Protein AF-A0A7W4P1C0-F1 (afdb_monomer)

Structure (mmCIF, N/CA/C/O backbone):
data_AF-A0A7W4P1C0-F1
#
_entry.id   AF-A0A7W4P1C0-F1
#
loop_
_atom_site.group_PDB
_atom_site.id
_atom_site.type_symbol
_atom_site.label_atom_id
_atom_site.label_alt_id
_atom_site.label_comp_id
_atom_site.label_asym_id
_atom_site.label_entity_id
_atom_site.label_seq_id
_atom_site.pdbx_PDB_ins_code
_atom_site.Cartn_x
_atom_site.Cartn_y
_atom_site.Cartn_z
_atom_site.occupancy
_atom_site.B_iso_or_equiv
_atom_site.auth_seq_id
_atom_site.auth_comp_id
_atom_site.auth_asym_id
_atom_site.auth_atom_id
_atom_site.pdbx_PDB_model_num
ATOM 1 N N . MET A 1 1 ? -20.319 -10.229 43.420 1.00 81.00 1 MET A N 1
ATOM 2 C CA . MET A 1 1 ? -21.719 -10.031 43.865 1.00 81.00 1 MET A CA 1
ATOM 3 C C . MET A 1 1 ? -22.525 -9.532 42.663 1.00 81.00 1 MET A C 1
ATOM 5 O O . MET A 1 1 ? -21.982 -8.717 41.931 1.00 81.00 1 MET A O 1
ATOM 9 N N . ARG A 1 2 ? -23.736 -10.042 42.385 1.00 85.81 2 ARG A N 1
ATOM 10 C CA . ARG A 1 2 ? -24.562 -9.618 41.228 1.00 85.81 2 ARG A CA 1
ATOM 11 C C . ARG A 1 2 ? -25.845 -8.942 41.727 1.00 85.81 2 ARG A C 1
ATOM 13 O O . ARG A 1 2 ? -26.484 -9.479 42.625 1.00 85.81 2 ARG A O 1
ATOM 20 N N . ILE A 1 3 ? -26.217 -7.795 41.150 1.00 93.12 3 ILE A N 1
ATOM 21 C CA . ILE A 1 3 ? -27.413 -7.016 41.525 1.00 93.12 3 ILE A CA 1
ATOM 22 C C . ILE A 1 3 ? -28.409 -7.036 40.357 1.00 93.12 3 ILE A C 1
ATOM 24 O O . ILE A 1 3 ? -28.049 -6.703 39.226 1.00 93.12 3 ILE A O 1
ATOM 28 N N . LYS A 1 4 ? -29.668 -7.416 40.612 1.00 92.56 4 LYS A N 1
ATOM 29 C CA . LYS A 1 4 ? -30.718 -7.456 39.582 1.00 92.56 4 LYS A CA 1
ATOM 30 C C . LYS A 1 4 ? -31.161 -6.038 39.212 1.00 92.56 4 LYS A C 1
ATOM 32 O O . LYS A 1 4 ? -31.603 -5.290 40.075 1.00 92.56 4 LYS A O 1
ATOM 37 N N . HIS A 1 5 ? -31.114 -5.720 37.922 1.00 90.25 5 HIS A N 1
ATOM 38 C CA . HIS A 1 5 ? -31.645 -4.483 37.348 1.00 90.25 5 HIS A CA 1
ATOM 39 C C . HIS A 1 5 ? -32.787 -4.835 36.386 1.00 90.25 5 HIS A C 1
ATOM 41 O O . HIS A 1 5 ? -32.674 -5.800 35.631 1.00 90.25 5 HIS A O 1
ATOM 47 N N . THR A 1 6 ? -33.892 -4.083 36.418 1.00 93.19 6 THR A N 1
ATOM 48 C CA . THR A 1 6 ? -35.022 -4.261 35.486 1.00 93.19 6 THR A CA 1
ATOM 49 C C . THR A 1 6 ? -35.125 -3.019 34.612 1.00 93.19 6 THR A C 1
ATOM 51 O O . THR A 1 6 ? -35.404 -1.937 35.118 1.00 93.19 6 THR A O 1
ATOM 54 N N . ILE A 1 7 ? -34.870 -3.170 33.313 1.00 92.44 7 ILE A N 1
ATOM 55 C CA . ILE A 1 7 ? -34.813 -2.073 32.338 1.00 92.44 7 ILE A CA 1
ATOM 56 C C . ILE A 1 7 ? -35.710 -2.450 31.160 1.00 92.44 7 ILE A C 1
ATOM 58 O O . ILE A 1 7 ? -35.754 -3.613 30.758 1.00 92.44 7 ILE A O 1
ATOM 62 N N . ARG A 1 8 ? -36.436 -1.475 30.610 1.00 94.75 8 ARG A N 1
ATOM 63 C CA . ARG A 1 8 ? -37.228 -1.665 29.390 1.00 94.75 8 ARG A CA 1
ATOM 64 C C . ARG A 1 8 ? -36.376 -1.338 28.169 1.00 94.75 8 ARG A C 1
ATOM 66 O O . ARG A 1 8 ? -35.761 -0.279 28.121 1.00 94.75 8 ARG A O 1
ATOM 73 N N . LEU A 1 9 ? -36.369 -2.241 27.194 1.00 94.81 9 LEU A N 1
ATOM 74 C CA . LEU A 1 9 ? -35.732 -2.032 25.897 1.00 94.81 9 LEU A CA 1
ATOM 75 C C . LEU A 1 9 ? -36.812 -1.764 24.839 1.00 94.81 9 LEU A C 1
ATOM 77 O O . LEU A 1 9 ? -37.884 -2.371 24.914 1.00 94.81 9 LEU A O 1
ATOM 81 N N . PRO A 1 10 ? -36.542 -0.901 23.847 1.00 97.44 10 PRO A N 1
ATOM 82 C CA . PRO A 1 10 ? -37.331 -0.849 22.623 1.00 97.44 10 PRO A CA 1
ATOM 83 C C . PRO A 1 10 ? -37.464 -2.242 21.992 1.00 97.44 10 PRO A C 1
ATOM 85 O O . PRO A 1 10 ? -36.541 -3.061 22.074 1.00 97.44 10 PRO A O 1
ATOM 88 N N . ALA A 1 11 ? -38.614 -2.521 21.376 1.00 96.38 11 ALA A N 1
ATOM 89 C CA . ALA A 1 11 ? -38.927 -3.851 20.851 1.00 96.38 11 ALA A CA 1
ATOM 90 C C . ALA A 1 11 ? -37.907 -4.315 19.795 1.00 96.38 11 ALA A C 1
ATOM 92 O O . ALA A 1 11 ? -37.436 -5.450 19.849 1.00 96.38 11 ALA A O 1
ATOM 93 N N . ASP A 1 12 ? -37.504 -3.420 18.891 1.00 97.31 12 ASP A N 1
ATOM 94 C CA . ASP A 1 12 ? -36.499 -3.681 17.859 1.00 97.31 12 ASP A CA 1
ATOM 95 C C . ASP A 1 12 ? -35.131 -4.033 18.465 1.00 97.31 12 ASP A C 1
ATOM 97 O O . ASP A 1 12 ? -34.471 -4.982 18.033 1.00 97.31 12 ASP A O 1
ATOM 101 N N . LEU A 1 13 ? -34.719 -3.320 19.517 1.00 96.31 13 LEU A N 1
ATOM 102 C CA . LEU A 1 13 ? -33.449 -3.564 20.191 1.00 96.31 13 LEU A CA 1
ATOM 103 C C . LEU A 1 13 ? -33.462 -4.898 20.944 1.00 96.31 13 LEU A C 1
ATOM 105 O O . LEU A 1 13 ? -32.460 -5.616 20.938 1.00 96.31 13 LEU A O 1
ATOM 109 N N . SER A 1 14 ? -34.597 -5.257 21.549 1.00 96.75 14 SER A N 1
ATOM 110 C CA . SER A 1 14 ? -34.754 -6.549 22.218 1.00 96.75 14 SER A CA 1
ATOM 111 C C . SER A 1 14 ? -34.634 -7.720 21.240 1.00 96.75 14 SER A C 1
ATOM 113 O O . SER A 1 14 ? -34.002 -8.723 21.575 1.00 96.75 14 SER A O 1
ATOM 115 N N . VAL A 1 15 ? -35.202 -7.593 20.035 1.00 97.62 15 VAL A N 1
ATOM 116 C CA . VAL A 1 15 ? -35.073 -8.606 18.974 1.00 97.62 15 VAL A CA 1
ATOM 117 C C . VAL A 1 15 ? -33.615 -8.723 18.530 1.00 97.62 15 VAL A C 1
ATOM 119 O O . VAL A 1 15 ? -33.044 -9.810 18.562 1.00 97.62 15 VAL A O 1
ATOM 122 N N . ARG A 1 16 ? -32.956 -7.595 18.232 1.00 97.38 16 ARG A N 1
ATOM 123 C CA . ARG A 1 16 ? -31.541 -7.578 17.818 1.00 97.38 16 ARG A CA 1
ATOM 124 C C . ARG A 1 16 ? -30.605 -8.192 18.861 1.00 97.38 16 ARG A C 1
ATOM 126 O O . ARG A 1 16 ? -29.654 -8.883 18.496 1.00 97.38 16 ARG A O 1
ATOM 133 N N . LEU A 1 17 ? -30.854 -7.948 20.150 1.00 97.00 17 LEU A N 1
ATOM 134 C CA . LEU A 1 17 ? -30.088 -8.548 21.244 1.00 97.00 17 LEU A CA 1
ATOM 135 C C . LEU A 1 17 ? -30.270 -10.070 21.283 1.00 97.00 17 LEU A C 1
ATOM 137 O O . LEU A 1 17 ? -29.282 -10.793 21.433 1.00 97.00 17 LEU A O 1
ATOM 141 N N . ALA A 1 18 ? -31.505 -10.553 21.125 1.00 97.19 18 ALA A N 1
ATOM 142 C CA . ALA A 1 18 ? -31.804 -11.980 21.084 1.00 97.19 18 ALA A CA 1
ATOM 143 C C . ALA A 1 18 ? -31.117 -12.672 19.899 1.00 97.19 18 ALA A C 1
ATOM 145 O O . ALA A 1 18 ? -30.438 -13.682 20.095 1.00 97.19 18 ALA A O 1
ATOM 146 N N . ASP A 1 19 ? -31.203 -12.082 18.708 1.00 97.88 19 ASP A N 1
ATOM 147 C CA . ASP A 1 19 ? -30.566 -12.604 17.498 1.00 97.88 19 ASP A CA 1
ATOM 148 C C . ASP A 1 19 ? -29.042 -12.651 17.634 1.00 97.88 19 ASP A C 1
ATOM 150 O O . ASP A 1 19 ? -28.393 -13.646 17.298 1.00 97.88 19 ASP A O 1
ATOM 154 N N . TYR A 1 20 ? -28.442 -11.578 18.157 1.00 97.12 20 TYR A N 1
ATOM 155 C CA . TYR A 1 20 ? -26.998 -11.512 18.360 1.00 97.12 20 TYR A CA 1
ATOM 156 C C . TYR A 1 20 ? -26.519 -12.549 19.386 1.00 97.12 20 TYR A C 1
ATOM 158 O O . TYR A 1 20 ? -25.533 -13.250 19.139 1.00 97.12 20 TYR A O 1
ATOM 166 N N . ALA A 1 21 ? -27.243 -12.698 20.499 1.00 97.56 21 ALA A N 1
ATOM 167 C CA . ALA A 1 21 ? -26.986 -13.710 21.520 1.00 97.56 21 ALA A CA 1
ATOM 168 C C . ALA A 1 21 ? -27.068 -15.134 20.960 1.00 97.56 21 ALA A C 1
ATOM 170 O O . ALA A 1 21 ? -26.155 -15.933 21.182 1.00 97.56 21 ALA A O 1
ATOM 171 N N . ALA A 1 22 ? -28.103 -15.425 20.166 1.00 97.44 22 ALA A N 1
ATOM 172 C CA . ALA A 1 22 ? -28.284 -16.718 19.515 1.00 97.44 22 ALA A CA 1
ATOM 173 C C . ALA A 1 22 ? -27.131 -17.032 18.548 1.00 97.44 22 ALA A C 1
ATOM 175 O O . ALA A 1 22 ? -26.519 -18.099 18.635 1.00 97.44 22 ALA A O 1
ATOM 176 N N . ARG A 1 23 ? -26.756 -16.077 17.685 1.00 97.31 23 ARG A N 1
ATOM 177 C CA . ARG A 1 23 ? -25.634 -16.228 16.738 1.00 97.31 23 ARG A CA 1
ATOM 178 C C . ARG A 1 23 ? -24.299 -16.470 17.433 1.00 97.31 23 ARG A C 1
ATOM 180 O O . ARG A 1 23 ? -23.471 -17.225 16.930 1.00 97.31 23 ARG A O 1
ATOM 187 N N . LYS A 1 24 ? -24.070 -15.803 18.564 1.00 95.81 24 LYS A N 1
ATOM 188 C CA . LYS A 1 24 ? -22.836 -15.921 19.351 1.00 95.81 24 LYS A CA 1
ATOM 189 C C . LYS A 1 24 ? -22.871 -17.069 20.364 1.00 95.81 24 LYS A C 1
ATOM 191 O O . LYS A 1 24 ? -21.835 -17.342 20.957 1.00 95.81 24 LYS A O 1
ATOM 196 N N . LYS A 1 25 ? -24.013 -17.752 20.525 1.00 96.88 25 LYS A N 1
ATOM 197 C CA . LYS A 1 25 ? -24.242 -18.830 21.503 1.00 96.88 25 LYS A CA 1
ATOM 198 C C . LYS A 1 25 ? -23.888 -18.414 22.938 1.00 96.88 25 LYS A C 1
ATOM 200 O O . LYS A 1 25 ? -23.289 -19.184 23.684 1.00 96.88 25 LYS A O 1
ATOM 205 N N . VAL A 1 26 ? -24.251 -17.190 23.321 1.00 97.25 26 VAL A N 1
ATOM 206 C CA . VAL A 1 26 ? -24.002 -16.639 24.665 1.00 97.25 26 VAL A CA 1
ATOM 207 C C . VAL A 1 26 ? -25.283 -16.069 25.281 1.00 97.25 26 VAL A C 1
ATOM 209 O O . VAL A 1 26 ? -26.171 -15.647 24.542 1.00 97.25 26 VAL A O 1
ATOM 212 N N . PRO A 1 27 ? -25.404 -16.005 26.621 1.00 96.94 27 PRO A N 1
ATOM 213 C CA . PRO A 1 27 ? -26.556 -15.385 27.272 1.00 96.94 27 PRO A CA 1
ATOM 214 C C . PRO A 1 27 ? -26.671 -13.889 26.943 1.00 96.94 27 PRO A C 1
ATOM 216 O O . PRO A 1 27 ? -25.672 -13.170 26.964 1.00 96.94 27 PRO A O 1
ATOM 219 N N . GLN A 1 28 ? -27.895 -13.385 26.743 1.00 95.56 28 GLN A N 1
ATOM 220 C CA . GLN A 1 28 ? -28.136 -11.949 26.514 1.00 95.56 28 GLN A CA 1
ATOM 221 C C . GLN A 1 28 ? -27.576 -11.076 27.647 1.00 95.56 28 GLN A C 1
ATOM 223 O O . GLN A 1 28 ? -26.997 -10.024 27.390 1.00 95.56 28 GLN A O 1
ATOM 228 N N . ALA A 1 29 ? -27.682 -11.542 28.897 1.00 93.94 29 ALA A N 1
ATOM 229 C CA . ALA A 1 29 ? -27.140 -10.843 30.059 1.00 93.94 29 ALA A CA 1
ATOM 230 C C . ALA A 1 29 ? -25.621 -10.619 29.961 1.00 93.94 29 ALA A C 1
ATOM 232 O O . ALA A 1 29 ? -25.152 -9.560 30.358 1.00 93.94 29 ALA A O 1
ATOM 233 N N . LEU A 1 30 ? -24.865 -11.567 29.387 1.00 94.94 30 LEU A N 1
ATOM 234 C CA . LEU A 1 30 ? -23.420 -11.418 29.190 1.00 94.94 30 LEU A CA 1
ATOM 235 C C . LEU A 1 30 ? -23.107 -10.332 28.156 1.00 94.94 30 LEU A C 1
ATOM 237 O O . LEU A 1 30 ? -22.173 -9.556 28.335 1.00 94.94 30 LEU A O 1
ATOM 241 N N . ILE A 1 31 ? -23.900 -10.251 27.086 1.00 95.56 31 ILE A N 1
ATOM 242 C CA . ILE A 1 31 ? -23.757 -9.196 26.076 1.00 95.56 31 ILE A CA 1
ATOM 243 C C . ILE A 1 31 ? -24.048 -7.828 26.690 1.00 95.56 31 ILE A C 1
ATOM 245 O O . ILE A 1 31 ? -23.270 -6.903 26.482 1.00 95.56 31 ILE A O 1
ATOM 249 N N . VAL A 1 32 ? -25.126 -7.705 27.470 1.00 94.50 32 VAL A N 1
ATOM 250 C CA . VAL A 1 32 ? -25.492 -6.453 28.150 1.00 94.50 32 VAL A CA 1
ATOM 251 C C . VAL A 1 32 ? -24.426 -6.049 29.172 1.00 94.50 32 VAL A C 1
ATOM 253 O O . VAL A 1 32 ? -24.019 -4.893 29.189 1.00 94.50 32 VAL A O 1
ATOM 256 N N . GLU A 1 33 ? -23.927 -6.996 29.970 1.00 92.94 33 GLU A N 1
ATOM 257 C CA . GLU A 1 33 ? -22.833 -6.783 30.929 1.00 92.94 33 GLU A CA 1
ATOM 258 C C . GLU A 1 33 ? -21.566 -6.284 30.216 1.00 92.94 33 GLU A C 1
ATOM 260 O O . GLU A 1 33 ? -20.997 -5.267 30.606 1.00 92.94 33 GLU A O 1
ATOM 265 N N . THR A 1 34 ? -21.179 -6.935 29.115 1.00 92.06 34 THR A N 1
ATOM 266 C CA . THR A 1 34 ? -19.999 -6.554 28.322 1.00 92.06 34 THR A CA 1
ATOM 267 C C . THR A 1 34 ? -20.171 -5.181 27.673 1.00 92.06 34 THR A C 1
ATOM 269 O O . THR A 1 34 ? -19.252 -4.366 27.692 1.00 92.06 34 THR A O 1
ATOM 272 N N . ALA A 1 35 ? -21.349 -4.905 27.111 1.00 91.06 35 ALA A N 1
ATOM 273 C CA . ALA A 1 35 ? -21.647 -3.628 26.476 1.00 91.06 35 ALA A CA 1
ATOM 274 C C . ALA A 1 35 ? -21.641 -2.479 27.493 1.00 91.06 35 ALA A C 1
ATOM 276 O O . ALA A 1 35 ? -21.035 -1.447 27.226 1.00 91.06 35 ALA A O 1
ATOM 277 N N . LEU A 1 36 ? -22.250 -2.668 28.669 1.00 90.69 36 LEU A N 1
ATOM 278 C CA . LEU A 1 36 ? -22.245 -1.678 29.750 1.00 90.69 36 LEU A CA 1
ATOM 279 C C . LEU A 1 36 ? -20.838 -1.449 30.304 1.00 90.69 36 LEU A C 1
ATOM 28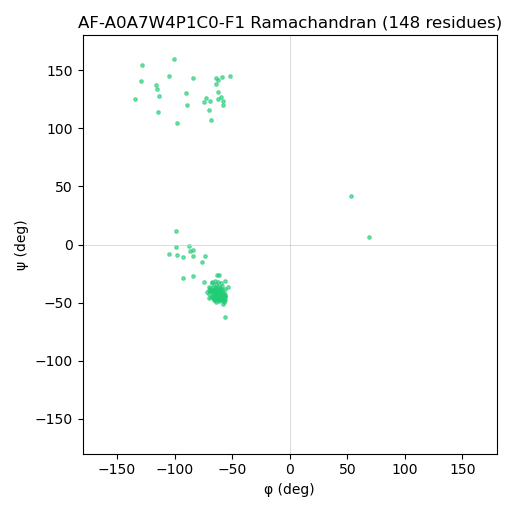1 O O . LEU A 1 36 ? -20.439 -0.302 30.467 1.00 90.69 36 LEU A O 1
ATOM 285 N N . ALA A 1 37 ? -20.070 -2.514 30.543 1.00 87.88 37 ALA A N 1
ATOM 286 C CA . ALA A 1 37 ? -18.686 -2.396 30.996 1.00 87.88 37 ALA A CA 1
ATOM 287 C C . ALA A 1 37 ? -17.816 -1.651 29.973 1.00 87.88 37 ALA A C 1
ATOM 289 O O . ALA A 1 37 ? -17.010 -0.808 30.353 1.00 87.88 37 ALA A O 1
ATOM 290 N N . SER A 1 38 ? -18.009 -1.918 28.677 1.00 83.69 38 SER A N 1
ATOM 291 C CA . SER A 1 38 ? -17.309 -1.206 27.605 1.00 83.69 38 SER A CA 1
ATOM 292 C C . SER A 1 38 ? -17.749 0.253 27.484 1.00 83.69 38 SER A C 1
ATOM 294 O O . SER A 1 38 ? -16.907 1.106 27.231 1.00 83.69 38 SER A O 1
ATOM 296 N N . PHE A 1 39 ? -19.045 0.541 27.630 1.00 84.12 39 PHE A N 1
ATOM 297 C CA . PHE A 1 39 ? -19.602 1.891 27.513 1.00 84.12 39 PHE A CA 1
ATOM 298 C C . PHE A 1 39 ? -19.196 2.787 28.688 1.00 84.12 39 PHE A C 1
ATOM 300 O O . PHE A 1 39 ? -18.945 3.971 28.503 1.00 84.12 39 PHE A O 1
ATOM 307 N N . LEU A 1 40 ? -19.114 2.216 29.890 1.00 85.56 40 LEU A N 1
ATOM 308 C CA . LEU A 1 40 ? -18.711 2.918 31.109 1.00 85.56 40 LEU A CA 1
ATOM 309 C C . LEU A 1 40 ? -17.192 2.913 31.329 1.00 85.56 40 LEU A C 1
ATOM 311 O O . LEU A 1 40 ? -16.721 3.470 32.319 1.00 85.56 40 LEU A O 1
ATOM 315 N N . SER A 1 41 ? -16.419 2.273 30.446 1.00 80.31 41 SER A N 1
ATOM 316 C CA . SER A 1 41 ? -14.963 2.294 30.532 1.00 80.31 41 SER A CA 1
ATOM 317 C C . SER A 1 41 ? -14.446 3.666 30.082 1.00 80.31 41 SER A C 1
ATOM 319 O O . SER A 1 41 ? -14.695 4.036 28.932 1.00 80.31 41 SER A O 1
ATOM 321 N N . PRO A 1 42 ? -13.695 4.393 30.933 1.00 66.88 42 PRO A N 1
ATOM 322 C CA . PRO A 1 42 ? -13.128 5.700 30.589 1.00 66.88 42 PRO A CA 1
ATOM 323 C C . PRO A 1 42 ? -12.258 5.655 29.327 1.00 66.88 42 PRO A C 1
ATOM 325 O O . PRO A 1 42 ? -12.244 6.595 28.547 1.00 66.88 42 PRO A O 1
ATOM 328 N N . ASP A 1 43 ? -11.606 4.515 29.084 1.00 67.56 43 ASP A N 1
ATOM 329 C CA . ASP A 1 43 ? -10.586 4.387 28.047 1.00 67.56 43 ASP A CA 1
ATOM 330 C C . ASP A 1 43 ? -11.102 3.760 26.737 1.00 67.56 43 ASP A C 1
ATOM 332 O O . ASP A 1 43 ? -10.323 3.531 25.812 1.00 67.56 43 ASP A O 1
ATOM 336 N N . GLY A 1 44 ? -12.375 3.363 26.660 1.00 70.62 44 GLY A N 1
ATOM 337 C CA . GLY A 1 44 ? -12.913 2.590 25.532 1.00 70.62 44 GLY A CA 1
ATOM 338 C C . GLY A 1 44 ? -12.722 3.269 24.163 1.00 70.62 44 GLY A C 1
ATOM 339 O O . GLY A 1 44 ? -12.029 2.710 23.302 1.00 70.62 44 GLY A O 1
ATOM 340 N N . PRO A 1 45 ? -13.313 4.460 23.945 1.00 73.00 45 PRO A N 1
ATOM 341 C CA . PRO A 1 45 ? -13.157 5.201 22.693 1.00 73.00 45 PRO A CA 1
ATOM 342 C C . PRO A 1 45 ? -11.710 5.666 22.475 1.00 73.00 45 PRO A C 1
ATOM 344 O O . PRO A 1 45 ? -11.164 5.475 21.390 1.00 73.00 45 PRO A O 1
ATOM 347 N N . GLU A 1 46 ? -11.040 6.149 23.521 1.00 77.06 46 GLU A N 1
ATOM 348 C CA . GLU A 1 46 ? -9.670 6.674 23.448 1.00 77.06 46 GLU A CA 1
ATOM 349 C C . GLU A 1 46 ? -8.642 5.599 23.054 1.00 77.06 46 GLU A C 1
ATOM 351 O O . GLU A 1 46 ? -7.736 5.851 22.256 1.00 77.06 46 GLU A O 1
ATOM 356 N N . ARG A 1 47 ? -8.786 4.358 23.540 1.00 77.50 47 ARG A N 1
ATOM 357 C CA . ARG A 1 47 ? -7.912 3.236 23.147 1.00 77.50 47 ARG A CA 1
ATOM 358 C C . ARG A 1 47 ? -8.100 2.848 21.688 1.00 77.50 47 ARG A C 1
ATOM 360 O O . ARG A 1 47 ? -7.112 2.529 21.019 1.00 77.50 47 ARG A O 1
ATOM 367 N N . LEU A 1 48 ? -9.339 2.845 21.197 1.00 82.25 48 LEU A N 1
ATOM 368 C CA . LEU A 1 48 ? -9.627 2.551 19.794 1.00 82.25 48 LEU A CA 1
ATOM 369 C C . LEU A 1 48 ? -9.049 3.641 18.888 1.00 82.25 48 LEU A C 1
ATOM 371 O O . LEU A 1 48 ? -8.358 3.324 17.918 1.00 82.25 48 LEU A O 1
ATOM 375 N N . GLU A 1 49 ? -9.274 4.906 19.232 1.00 87.00 49 GLU A N 1
ATOM 376 C CA . GLU A 1 49 ? -8.729 6.058 18.513 1.00 87.00 49 GLU A CA 1
ATOM 377 C C . GLU A 1 49 ? -7.198 6.036 18.499 1.00 87.00 49 GLU A C 1
ATOM 379 O O . GLU A 1 49 ? -6.589 6.145 17.433 1.00 87.00 49 GLU A O 1
ATOM 384 N N . ALA A 1 50 ? -6.554 5.771 19.639 1.00 88.44 50 ALA A N 1
ATOM 385 C CA . ALA A 1 50 ? -5.101 5.644 19.719 1.00 88.44 50 ALA A CA 1
ATOM 386 C C . ALA A 1 50 ? -4.563 4.469 18.882 1.00 88.44 50 ALA A C 1
ATOM 388 O O . ALA A 1 50 ? -3.523 4.587 18.225 1.00 88.44 50 ALA A O 1
ATOM 389 N N . ALA A 1 51 ? -5.253 3.324 18.871 1.00 85.69 51 ALA A N 1
ATOM 390 C CA . ALA A 1 51 ? -4.870 2.179 18.048 1.00 85.69 51 ALA A CA 1
ATOM 391 C C . ALA A 1 51 ? -5.002 2.479 16.544 1.00 85.69 51 ALA A C 1
ATOM 393 O O . ALA A 1 51 ? -4.130 2.088 15.758 1.00 85.69 51 ALA A O 1
ATOM 394 N N . LEU A 1 52 ? -6.055 3.199 16.147 1.00 92.31 52 LEU A N 1
ATOM 395 C CA . LEU A 1 52 ? -6.260 3.660 14.776 1.00 92.31 52 LEU A CA 1
ATOM 396 C C . LEU A 1 52 ? -5.191 4.674 14.364 1.00 92.31 52 LEU A C 1
ATOM 398 O O . LEU A 1 52 ? -4.555 4.474 13.330 1.00 92.31 52 LEU A O 1
ATOM 402 N N . ALA A 1 53 ? -4.912 5.681 15.193 1.00 92.75 53 ALA A N 1
ATOM 403 C CA . ALA A 1 53 ? -3.865 6.671 14.942 1.00 92.75 53 ALA A CA 1
ATOM 404 C C . ALA A 1 53 ? -2.494 6.006 14.731 1.00 92.75 53 ALA A C 1
ATOM 406 O O . ALA A 1 53 ? -1.809 6.280 13.748 1.00 92.75 53 ALA A O 1
ATOM 407 N N . ARG A 1 54 ? -2.124 5.033 15.578 1.00 93.00 54 ARG A N 1
ATOM 408 C CA . ARG A 1 54 ? -0.880 4.251 15.417 1.00 93.00 54 ARG A CA 1
ATOM 409 C C . ARG A 1 54 ? -0.861 3.406 14.145 1.00 93.00 54 ARG A C 1
ATOM 411 O O . ARG A 1 54 ? 0.203 3.145 13.585 1.00 93.00 54 ARG A O 1
ATOM 418 N N . ARG A 1 55 ? -2.011 2.886 13.708 1.00 93.69 55 ARG A N 1
ATOM 419 C CA . ARG A 1 55 ? -2.104 2.136 12.448 1.00 93.69 55 ARG A CA 1
ATOM 420 C C . ARG A 1 55 ? -1.933 3.066 11.250 1.00 93.69 55 ARG A C 1
ATOM 422 O O . ARG A 1 55 ? -1.208 2.696 10.333 1.00 93.69 55 ARG A O 1
ATOM 429 N N . LEU A 1 56 ? -2.553 4.242 11.288 1.00 97.50 56 LEU A N 1
ATOM 430 C CA . LEU A 1 56 ? -2.421 5.262 10.252 1.00 97.50 56 LEU A CA 1
ATOM 431 C C . LEU A 1 56 ? -0.981 5.766 10.151 1.00 97.50 56 LEU A C 1
ATOM 433 O O . LEU A 1 56 ? -0.430 5.732 9.060 1.00 97.50 56 LEU A O 1
ATOM 437 N N . ASP A 1 57 ? -0.325 6.094 11.267 1.00 95.81 57 ASP A N 1
ATOM 438 C CA . ASP A 1 57 ? 1.091 6.501 11.261 1.00 95.81 57 ASP A CA 1
ATOM 439 C C . ASP A 1 57 ? 1.989 5.429 10.618 1.00 95.81 57 ASP A C 1
ATOM 441 O O . ASP A 1 57 ? 2.814 5.711 9.749 1.00 95.81 57 ASP A O 1
ATOM 445 N N . ARG A 1 58 ? 1.775 4.149 10.958 1.00 94.94 58 ARG A N 1
ATOM 446 C CA . ARG A 1 58 ? 2.505 3.044 10.315 1.00 94.94 58 ARG A CA 1
ATOM 447 C C . ARG A 1 58 ? 2.251 2.960 8.808 1.00 94.94 58 ARG A C 1
ATOM 449 O O . ARG A 1 58 ? 3.198 2.682 8.073 1.00 94.94 58 ARG A O 1
ATOM 456 N N . MET A 1 59 ? 1.015 3.185 8.360 1.00 97.19 59 MET A N 1
ATOM 457 C CA . MET A 1 59 ? 0.660 3.203 6.937 1.00 97.19 59 MET A CA 1
ATOM 458 C C . MET A 1 59 ? 1.310 4.382 6.213 1.00 97.19 59 MET A C 1
ATOM 460 O O . MET A 1 59 ? 1.901 4.174 5.157 1.00 97.19 59 MET A O 1
ATOM 464 N N . THR A 1 60 ? 1.293 5.579 6.799 1.00 96.44 60 THR A N 1
ATOM 465 C CA . THR A 1 60 ? 1.963 6.766 6.252 1.00 96.44 60 THR A CA 1
ATOM 466 C C . THR A 1 60 ? 3.452 6.505 6.058 1.00 96.44 60 THR A C 1
ATOM 468 O O . THR A 1 60 ? 3.960 6.631 4.949 1.00 96.44 60 THR A O 1
ATOM 471 N N . ARG A 1 61 ? 4.140 5.980 7.078 1.00 95.81 61 ARG A N 1
ATOM 472 C CA . ARG A 1 61 ? 5.565 5.627 6.958 1.00 95.81 61 ARG A CA 1
ATOM 473 C C . ARG A 1 61 ? 5.830 4.541 5.911 1.00 95.81 61 ARG A C 1
ATOM 475 O O . ARG A 1 61 ? 6.912 4.485 5.330 1.00 95.81 61 ARG A O 1
ATOM 482 N N . GLN A 1 62 ? 4.896 3.607 5.710 1.00 94.69 62 GLN A N 1
ATOM 483 C CA . GLN A 1 62 ? 5.002 2.609 4.639 1.00 94.69 62 GLN A CA 1
ATOM 484 C C . GLN A 1 62 ? 4.846 3.251 3.257 1.00 94.69 62 GLN A C 1
ATOM 486 O O . GLN A 1 62 ? 5.601 2.891 2.354 1.00 94.69 62 GLN A O 1
ATOM 491 N N . LEU A 1 63 ? 3.923 4.202 3.110 1.00 96.50 63 LEU A N 1
ATOM 492 C CA . LEU A 1 63 ? 3.715 4.957 1.877 1.00 96.50 63 LEU A CA 1
ATOM 49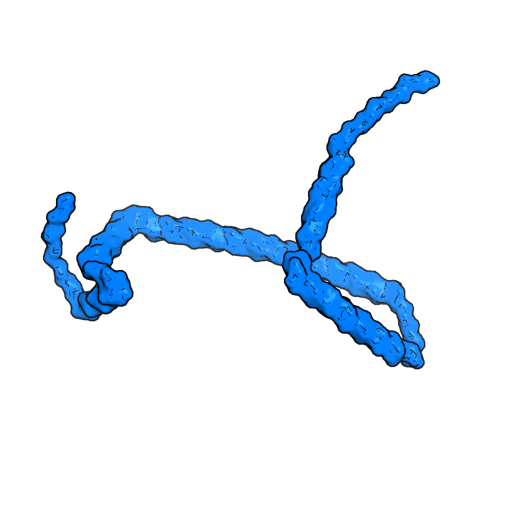3 C C . LEU A 1 63 ? 4.925 5.825 1.538 1.00 96.50 63 LEU A C 1
ATOM 495 O O . LEU A 1 63 ? 5.416 5.725 0.423 1.00 96.50 63 LEU A O 1
ATOM 499 N N . GLU A 1 64 ? 5.486 6.561 2.496 1.00 95.06 64 GLU A N 1
ATOM 500 C CA . GLU A 1 64 ? 6.700 7.368 2.290 1.00 95.06 64 GLU A CA 1
ATOM 501 C C . GLU A 1 64 ? 7.887 6.510 1.820 1.00 95.06 64 GLU A C 1
ATOM 503 O O . GLU A 1 64 ? 8.616 6.857 0.888 1.00 95.06 64 GLU A O 1
ATOM 508 N N . ARG A 1 65 ? 8.075 5.325 2.420 1.00 90.56 65 ARG A N 1
ATOM 509 C CA . ARG A 1 65 ? 9.108 4.379 1.966 1.00 90.56 65 ARG A CA 1
ATOM 510 C C . ARG A 1 65 ? 8.831 3.844 0.564 1.00 90.56 65 ARG A C 1
ATOM 512 O O . ARG A 1 65 ? 9.780 3.608 -0.184 1.00 90.56 65 ARG A O 1
ATOM 519 N N . MET A 1 66 ? 7.566 3.610 0.221 1.00 94.00 66 MET A N 1
ATOM 520 C CA . MET A 1 66 ? 7.178 3.173 -1.119 1.00 94.00 66 MET A CA 1
ATOM 521 C C . MET A 1 66 ? 7.429 4.280 -2.143 1.00 94.00 66 MET A C 1
ATOM 523 O O . MET A 1 66 ? 8.033 4.019 -3.177 1.00 94.00 66 MET A O 1
ATOM 527 N N . GLU A 1 67 ? 7.050 5.514 -1.829 1.00 94.62 67 GLU A N 1
ATOM 528 C CA . GLU A 1 67 ? 7.302 6.687 -2.660 1.00 94.62 67 GLU A CA 1
ATOM 529 C C . GLU A 1 67 ? 8.796 6.840 -2.938 1.00 94.62 67 GLU A C 1
ATOM 531 O O . GLU A 1 67 ? 9.205 6.919 -4.095 1.00 94.62 67 GLU A O 1
ATOM 536 N N . ARG A 1 68 ? 9.643 6.736 -1.906 1.00 93.12 68 ARG A N 1
ATOM 537 C CA . ARG A 1 68 ? 11.097 6.773 -2.094 1.00 93.12 68 ARG A CA 1
ATOM 538 C C . ARG A 1 68 ? 11.591 5.684 -3.055 1.00 93.12 68 ARG A C 1
ATOM 540 O O . ARG A 1 68 ? 12.451 5.965 -3.889 1.00 93.12 68 ARG A O 1
ATOM 547 N N . ARG A 1 69 ? 11.060 4.459 -2.962 1.00 90.75 69 ARG A N 1
ATOM 548 C CA . ARG A 1 69 ? 11.403 3.347 -3.873 1.00 90.75 69 ARG A CA 1
ATOM 549 C C . ARG A 1 69 ? 10.959 3.620 -5.308 1.00 90.75 69 ARG A C 1
ATOM 551 O O . ARG A 1 69 ? 11.709 3.315 -6.236 1.00 90.75 69 ARG A O 1
ATOM 558 N N . VAL A 1 70 ? 9.780 4.211 -5.491 1.00 94.31 70 VAL A N 1
ATOM 559 C CA . VAL A 1 70 ? 9.271 4.617 -6.808 1.00 94.31 70 VAL A CA 1
ATOM 560 C C . VAL A 1 70 ? 10.159 5.705 -7.406 1.00 94.31 70 VAL A C 1
ATOM 562 O O . VAL A 1 70 ? 10.591 5.563 -8.545 1.00 94.31 70 VAL A O 1
ATOM 565 N N . THR A 1 71 ? 10.527 6.726 -6.630 1.00 93.69 71 THR A N 1
ATOM 566 C CA . THR A 1 71 ? 11.433 7.787 -7.087 1.00 93.69 71 THR A CA 1
ATOM 567 C C . THR A 1 71 ? 12.779 7.223 -7.538 1.00 93.69 71 THR A C 1
ATOM 569 O O . THR A 1 71 ? 13.221 7.518 -8.642 1.00 93.69 71 THR A O 1
ATOM 572 N N . ILE A 1 72 ? 13.409 6.348 -6.745 1.00 92.12 72 ILE A N 1
ATOM 573 C CA . ILE A 1 72 ? 14.679 5.703 -7.130 1.00 92.12 72 ILE A CA 1
ATOM 574 C C . ILE A 1 72 ? 14.509 4.869 -8.412 1.00 92.12 72 ILE A C 1
ATOM 576 O O . ILE A 1 72 ? 15.369 4.914 -9.293 1.00 92.12 72 ILE A O 1
ATOM 580 N N . SER A 1 73 ? 13.399 4.140 -8.549 1.00 91.12 73 SER A N 1
ATOM 581 C CA . SER A 1 73 ? 13.115 3.355 -9.758 1.00 91.12 73 SER A CA 1
ATOM 582 C C . SER A 1 73 ? 12.974 4.253 -10.991 1.00 91.12 73 SER A C 1
ATOM 584 O O . SER A 1 73 ? 13.560 3.956 -12.030 1.0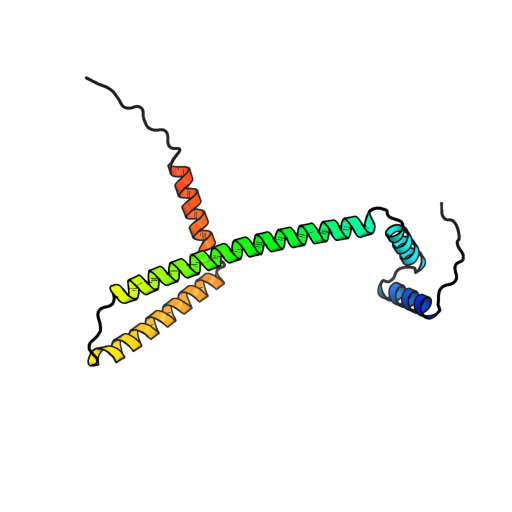0 91.12 73 SER A 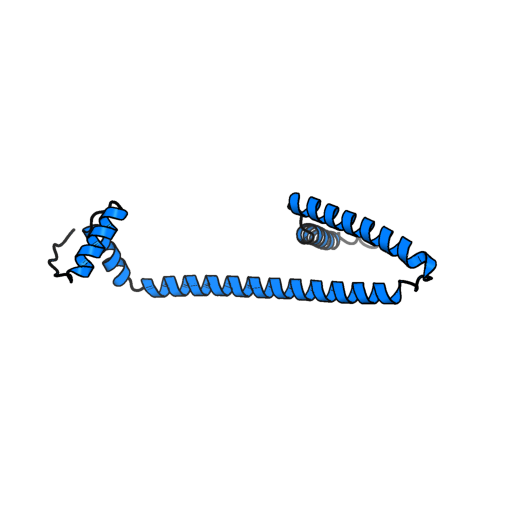O 1
ATOM 586 N N . ASN A 1 74 ? 12.268 5.379 -10.864 1.00 88.38 74 ASN A N 1
ATOM 587 C CA . ASN A 1 74 ? 12.096 6.350 -11.944 1.00 88.38 74 ASN A CA 1
ATOM 588 C C . ASN A 1 74 ? 13.430 6.978 -12.365 1.00 88.38 74 ASN A C 1
ATOM 590 O O . ASN A 1 74 ? 13.723 7.023 -13.558 1.00 88.38 74 ASN A O 1
ATOM 594 N N . GLU A 1 75 ? 14.262 7.395 -11.406 1.00 93.19 75 GLU A N 1
ATOM 595 C CA . GLU A 1 75 ? 15.601 7.932 -11.689 1.00 93.19 75 GLU A CA 1
ATOM 596 C C . GLU A 1 75 ? 16.486 6.895 -12.392 1.00 93.19 75 GLU A C 1
ATOM 598 O O . GLU A 1 75 ? 17.148 7.193 -13.387 1.00 93.19 75 GLU A O 1
ATOM 603 N N . SER A 1 76 ? 16.441 5.640 -11.937 1.00 94.12 76 SER A N 1
ATOM 604 C CA . SER A 1 76 ? 17.201 4.544 -12.549 1.00 94.12 76 SER A CA 1
ATOM 605 C C . SER A 1 76 ? 16.775 4.302 -14.001 1.00 94.12 76 SER A C 1
ATOM 607 O O . SER A 1 76 ? 17.627 4.147 -14.878 1.00 94.12 76 SER A O 1
ATOM 609 N N . ILE A 1 77 ? 15.465 4.320 -14.283 1.00 93.94 77 ILE A N 1
ATOM 610 C CA . ILE A 1 77 ? 14.927 4.194 -15.645 1.00 93.94 77 ILE A CA 1
ATOM 611 C C . ILE A 1 77 ? 15.338 5.394 -16.499 1.00 93.94 77 ILE A C 1
ATOM 613 O O . ILE A 1 77 ? 15.757 5.207 -17.638 1.00 93.94 77 ILE A O 1
ATOM 617 N N . ALA A 1 78 ? 15.264 6.616 -15.969 1.00 89.44 78 ALA A N 1
ATOM 618 C CA . ALA A 1 78 ? 15.651 7.816 -16.703 1.00 89.44 78 ALA A CA 1
ATOM 619 C C . ALA A 1 78 ? 17.131 7.775 -17.121 1.00 89.44 78 ALA A C 1
ATOM 621 O O . ALA A 1 78 ? 17.458 8.052 -18.279 1.00 89.44 78 ALA A O 1
ATOM 622 N N . VAL A 1 79 ? 18.021 7.372 -16.208 1.00 93.19 79 VAL A N 1
ATOM 623 C CA . VAL A 1 79 ? 19.449 7.177 -16.499 1.00 93.19 79 VAL A CA 1
ATOM 624 C C . VAL A 1 79 ? 19.652 6.067 -17.530 1.00 93.19 79 VAL A C 1
ATOM 626 O O . VAL A 1 79 ? 20.393 6.265 -18.494 1.00 93.19 79 VAL A O 1
ATOM 629 N N . PHE A 1 80 ? 18.963 4.933 -17.383 1.00 92.50 80 PHE A N 1
ATOM 630 C CA . PHE A 1 80 ? 19.033 3.827 -18.338 1.00 92.50 80 PHE A CA 1
ATOM 631 C C . PHE A 1 80 ? 18.587 4.241 -19.748 1.00 92.50 80 PHE A C 1
ATOM 633 O O . PHE A 1 80 ? 19.294 3.969 -20.716 1.00 92.50 80 PHE A O 1
ATOM 640 N N . VAL A 1 81 ? 17.455 4.940 -19.880 1.00 88.12 81 VAL A N 1
ATOM 641 C CA . VAL A 1 81 ? 16.935 5.420 -21.172 1.00 88.12 81 VAL A CA 1
ATOM 642 C C . VAL A 1 81 ? 17.893 6.423 -21.805 1.00 88.12 81 VAL A C 1
ATOM 644 O O . VAL A 1 81 ? 18.178 6.319 -22.998 1.00 88.12 81 VAL A O 1
ATOM 647 N N . ARG A 1 82 ? 18.437 7.364 -21.021 1.00 88.50 82 ARG A N 1
ATOM 648 C CA . ARG A 1 82 ? 19.446 8.313 -21.510 1.00 88.50 82 ARG A CA 1
ATOM 649 C C . ARG A 1 82 ? 20.656 7.571 -22.065 1.00 88.50 82 ARG A C 1
ATOM 651 O O . ARG A 1 82 ? 21.045 7.831 -23.197 1.00 88.50 82 ARG A O 1
ATOM 658 N N . PHE A 1 83 ? 21.205 6.638 -21.289 1.00 91.44 83 PHE A N 1
ATOM 659 C CA . PHE A 1 83 ? 22.326 5.809 -21.719 1.00 91.44 83 PHE A CA 1
ATOM 660 C C . PHE A 1 83 ? 21.995 5.021 -22.994 1.00 91.44 83 PHE A C 1
ATOM 662 O O . PHE A 1 83 ? 22.810 4.966 -23.911 1.00 91.44 83 PHE A O 1
ATOM 669 N N . TRP A 1 84 ? 20.795 4.444 -23.086 1.00 88.44 84 TRP A N 1
ATOM 670 C CA . TRP A 1 84 ? 20.366 3.686 -24.259 1.00 88.44 84 TRP A CA 1
ATOM 671 C C . TRP A 1 84 ? 20.307 4.555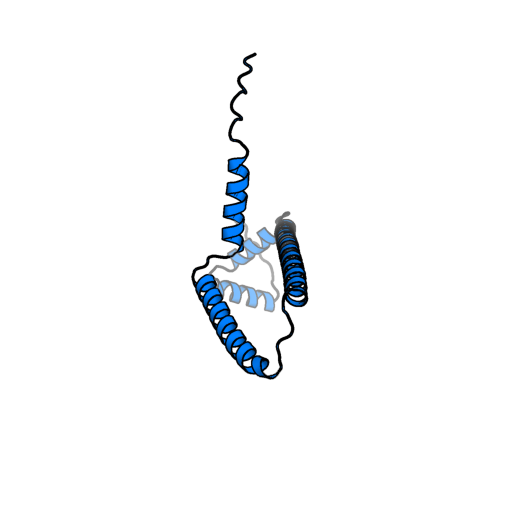 -25.522 1.00 88.44 84 TRP A C 1
ATOM 673 O O . TRP A 1 84 ? 20.820 4.143 -26.562 1.00 88.44 84 TRP A O 1
ATOM 683 N N . LEU A 1 85 ? 19.757 5.770 -25.428 1.00 83.94 85 LEU A N 1
ATOM 684 C CA . LEU A 1 85 ? 19.666 6.708 -26.553 1.00 83.94 85 LEU A CA 1
ATOM 685 C C . LEU A 1 85 ? 21.032 7.238 -27.003 1.00 83.94 85 LEU A C 1
ATOM 687 O O . LEU A 1 85 ? 21.215 7.509 -28.185 1.00 83.94 85 LEU A O 1
ATOM 691 N N . THR A 1 86 ? 21.991 7.389 -26.086 1.00 87.06 86 THR A N 1
ATOM 692 C CA . THR A 1 86 ? 23.334 7.886 -26.427 1.00 87.06 86 THR A CA 1
ATOM 693 C C . THR A 1 86 ? 24.272 6.796 -26.936 1.00 87.06 86 THR A C 1
ATOM 695 O O . THR A 1 86 ? 25.202 7.098 -27.676 1.00 87.06 86 THR A O 1
ATOM 698 N N . SER A 1 87 ? 24.054 5.541 -26.533 1.00 83.19 87 SER A N 1
ATOM 699 C CA . SER A 1 87 ? 24.988 4.434 -26.787 1.00 83.19 87 SER A CA 1
ATOM 700 C C . SER A 1 87 ? 24.533 3.479 -27.894 1.00 83.19 87 SER A C 1
ATOM 702 O O . SER A 1 87 ? 25.301 2.598 -28.278 1.00 83.19 87 SER A O 1
ATOM 704 N N . THR A 1 88 ? 23.305 3.616 -28.406 1.00 79.06 88 THR A N 1
ATOM 705 C CA . THR A 1 88 ? 22.779 2.739 -29.463 1.00 79.06 88 THR A CA 1
ATOM 706 C C . THR A 1 88 ? 22.925 3.412 -30.831 1.00 79.06 88 THR A C 1
ATOM 708 O O . THR A 1 88 ? 22.151 4.321 -31.136 1.00 79.06 88 THR A O 1
ATOM 711 N N . PRO A 1 89 ? 23.888 2.998 -31.676 1.00 77.12 89 PRO A N 1
ATOM 712 C CA . PRO A 1 89 ? 24.018 3.553 -33.017 1.00 77.12 89 PRO A CA 1
ATOM 713 C C . PRO A 1 89 ? 22.782 3.218 -33.871 1.00 77.12 89 PRO A C 1
ATOM 715 O O . PRO A 1 89 ? 22.235 2.115 -33.749 1.00 77.12 89 PRO A O 1
ATOM 718 N N . PRO A 1 90 ? 22.335 4.140 -34.746 1.00 76.44 90 PRO A N 1
ATOM 719 C CA . PRO A 1 90 ? 21.220 3.880 -35.646 1.00 76.44 90 PRO A CA 1
ATOM 720 C C . PRO A 1 90 ? 21.568 2.725 -36.590 1.00 76.44 90 PRO A C 1
ATOM 722 O O . PRO A 1 90 ? 22.646 2.681 -37.186 1.00 76.44 90 PRO A O 1
ATOM 725 N N . LEU A 1 91 ? 20.650 1.768 -36.703 1.00 81.75 91 LEU A N 1
ATOM 726 C CA . LEU A 1 91 ? 20.802 0.605 -37.571 1.00 81.75 91 LEU A CA 1
ATOM 727 C C . LEU A 1 91 ? 20.377 0.953 -39.005 1.00 81.75 91 LEU A C 1
ATOM 729 O O . LEU A 1 91 ? 19.389 1.665 -39.175 1.00 81.75 91 LEU A O 1
ATOM 733 N N . PRO A 1 92 ? 21.054 0.411 -40.035 1.00 85.44 92 PRO A N 1
ATOM 734 C CA . PRO A 1 92 ? 20.551 0.454 -41.404 1.00 85.44 92 PRO A CA 1
ATOM 735 C C . PRO A 1 92 ? 19.180 -0.227 -41.502 1.00 85.44 92 PRO A C 1
ATOM 737 O O . PRO A 1 92 ? 18.974 -1.271 -40.876 1.00 85.44 92 PRO A O 1
ATOM 740 N N . ASP A 1 93 ? 18.281 0.293 -42.342 1.00 79.12 93 ASP A N 1
ATOM 741 C CA . ASP A 1 93 ? 16.902 -0.212 -42.478 1.00 79.12 93 ASP A CA 1
ATOM 742 C C . ASP A 1 93 ? 16.835 -1.723 -42.756 1.00 79.12 93 ASP A C 1
ATOM 744 O O . ASP A 1 93 ? 16.003 -2.436 -42.194 1.00 79.12 93 ASP A O 1
ATOM 748 N N . ALA A 1 94 ? 17.779 -2.244 -43.547 1.00 85.50 94 ALA A N 1
ATOM 749 C CA . ALA A 1 94 ? 17.883 -3.669 -43.865 1.00 85.50 94 ALA A CA 1
ATOM 750 C C . ALA A 1 94 ? 18.170 -4.562 -42.638 1.00 85.50 94 ALA A C 1
ATOM 752 O O . ALA A 1 94 ? 17.801 -5.735 -42.627 1.00 85.50 94 ALA A O 1
ATOM 753 N N . ALA A 1 95 ? 18.810 -4.025 -41.595 1.00 83.94 95 ALA A N 1
ATOM 754 C CA . ALA A 1 95 ? 19.126 -4.749 -40.362 1.00 83.94 95 ALA A CA 1
ATOM 755 C C . ALA A 1 95 ? 18.040 -4.596 -39.282 1.00 83.94 95 ALA A C 1
ATOM 757 O O . ALA A 1 95 ? 18.057 -5.321 -38.282 1.00 83.94 95 ALA A O 1
ATOM 758 N N . LEU A 1 96 ? 17.081 -3.682 -39.474 1.00 83.50 96 LEU A N 1
ATOM 759 C CA . LEU A 1 96 ? 16.087 -3.326 -38.465 1.00 83.50 96 LEU A CA 1
ATOM 760 C C . LEU A 1 96 ? 15.177 -4.508 -38.107 1.00 83.50 96 LEU A C 1
ATOM 762 O O . LEU A 1 96 ? 14.959 -4.776 -36.926 1.00 83.50 96 LEU A O 1
ATOM 766 N N . ALA A 1 97 ? 14.703 -5.263 -39.103 1.00 84.88 97 ALA A N 1
ATOM 767 C CA . ALA A 1 97 ? 13.832 -6.420 -38.881 1.00 84.88 97 ALA A CA 1
ATOM 768 C C . ALA A 1 97 ? 14.528 -7.529 -38.068 1.00 84.88 97 ALA A C 1
ATOM 770 O O . ALA A 1 97 ? 13.958 -8.063 -37.113 1.00 84.88 97 ALA A O 1
ATOM 771 N N . ALA A 1 98 ? 15.790 -7.831 -38.392 1.00 85.12 98 ALA A N 1
ATOM 772 C CA . ALA A 1 98 ? 16.588 -8.812 -37.657 1.00 85.12 98 ALA A CA 1
ATOM 773 C C . ALA A 1 98 ? 16.875 -8.347 -36.217 1.00 85.12 98 ALA A C 1
ATOM 775 O O . ALA A 1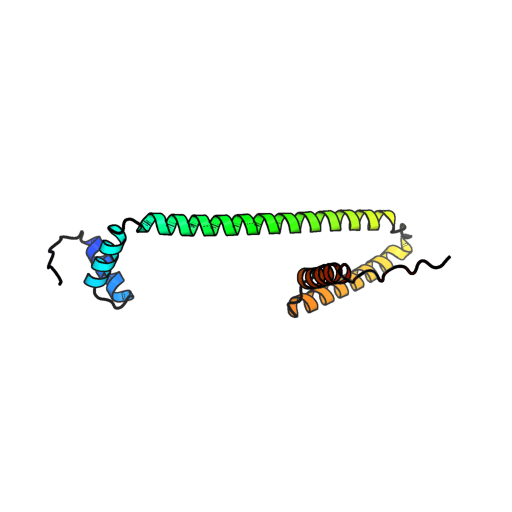 98 ? 16.738 -9.126 -35.270 1.00 85.12 98 ALA A O 1
ATOM 776 N N . ALA A 1 99 ? 17.208 -7.065 -36.032 1.00 84.25 99 ALA A N 1
ATOM 777 C CA . ALA A 1 99 ? 17.427 -6.475 -34.714 1.00 84.25 99 ALA A CA 1
ATOM 778 C C . ALA A 1 99 ? 16.154 -6.488 -33.849 1.00 84.25 99 ALA A C 1
ATOM 780 O O . ALA A 1 99 ? 16.225 -6.834 -32.670 1.00 84.25 99 ALA A O 1
ATOM 781 N N . GLN A 1 100 ? 14.988 -6.181 -34.428 1.00 84.69 100 GLN A N 1
ATOM 782 C CA . GLN A 1 100 ? 13.693 -6.251 -33.742 1.00 84.69 100 GLN A CA 1
ATOM 783 C C . GLN A 1 100 ? 13.340 -7.683 -33.331 1.00 84.69 100 GLN A C 1
ATOM 785 O O . GLN A 1 100 ? 12.940 -7.901 -32.187 1.00 84.69 100 GLN A O 1
ATOM 790 N N . SER A 1 101 ? 13.530 -8.661 -34.225 1.00 88.12 101 SER A N 1
ATOM 791 C CA . SER A 1 101 ? 13.321 -10.080 -33.907 1.00 88.12 101 SER A CA 1
ATOM 792 C C . SER A 1 101 ? 14.195 -10.506 -32.731 1.00 88.12 101 SER A C 1
ATOM 794 O O . SER A 1 101 ? 13.704 -11.065 -31.752 1.00 88.12 101 SER A O 1
ATOM 796 N N . LYS A 1 102 ? 15.487 -10.154 -32.769 1.00 85.94 102 LYS A N 1
ATOM 797 C CA . LYS A 1 102 ? 16.408 -10.495 -31.683 1.00 85.94 102 LYS A CA 1
ATOM 798 C C . LYS A 1 102 ? 16.094 -9.753 -30.384 1.00 85.94 102 LYS A C 1
ATOM 800 O O . LYS A 1 102 ? 16.306 -10.293 -29.301 1.00 85.94 102 LYS A O 1
ATOM 805 N N . GLY A 1 103 ? 15.595 -8.523 -30.480 1.00 85.50 103 GLY A N 1
ATOM 806 C CA . GLY A 1 103 ? 15.112 -7.743 -29.344 1.00 85.50 103 GLY A CA 1
ATOM 807 C C . GLY A 1 103 ? 13.938 -8.418 -28.637 1.00 85.50 103 GLY A C 1
ATOM 808 O O . GLY A 1 103 ? 13.966 -8.527 -27.413 1.00 85.50 103 GLY A O 1
ATOM 809 N N . ARG A 1 104 ? 12.962 -8.935 -29.397 1.00 87.75 104 ARG A N 1
ATOM 810 C CA . ARG A 1 104 ? 11.826 -9.697 -28.848 1.00 87.75 104 ARG A CA 1
ATOM 811 C C . ARG A 1 104 ? 12.288 -10.961 -28.128 1.00 87.75 104 ARG A C 1
ATOM 813 O O . ARG A 1 104 ? 11.957 -11.125 -26.964 1.00 87.75 104 ARG A O 1
ATOM 820 N N . GLU A 1 105 ? 13.156 -11.763 -28.749 1.00 89.50 105 GLU A N 1
ATOM 821 C CA . GLU A 1 105 ? 13.718 -12.962 -28.100 1.00 89.50 105 GLU A CA 1
ATOM 822 C C . GLU A 1 105 ? 14.418 -12.640 -26.768 1.00 89.50 105 GLU A C 1
ATOM 824 O O . GLU A 1 105 ? 14.249 -13.345 -25.772 1.00 89.50 105 GLU A O 1
ATOM 829 N N . ARG A 1 106 ? 15.212 -11.560 -26.730 1.00 90.19 106 ARG A N 1
ATOM 830 C CA . ARG A 1 106 ? 15.885 -11.123 -25.496 1.00 90.19 106 ARG A CA 1
ATOM 831 C C . ARG A 1 106 ? 14.891 -10.655 -24.437 1.00 90.19 106 ARG A C 1
ATOM 833 O O . ARG A 1 106 ? 15.108 -10.920 -23.257 1.00 90.19 106 ARG A O 1
ATOM 840 N N . TYR A 1 107 ? 13.834 -9.958 -24.845 1.00 85.56 107 TYR A N 1
ATOM 841 C CA . TYR A 1 107 ? 12.787 -9.502 -23.940 1.00 85.56 107 TYR A CA 1
ATOM 842 C C . TYR A 1 107 ? 12.030 -10.682 -23.325 1.00 85.56 107 TYR A C 1
ATOM 844 O O . TYR A 1 107 ? 11.888 -10.734 -22.106 1.00 85.56 107 TYR A O 1
ATOM 852 N N . ASP A 1 108 ? 11.644 -11.669 -24.130 1.00 90.56 108 ASP A N 1
ATOM 853 C CA . ASP A 1 108 ? 10.959 -12.870 -23.646 1.00 90.56 108 ASP A CA 1
ATOM 854 C C . ASP A 1 108 ? 11.826 -13.630 -22.630 1.00 90.56 108 ASP A C 1
ATOM 856 O O . ASP A 1 108 ? 11.362 -13.975 -21.541 1.00 90.56 108 ASP A O 1
ATOM 860 N N . GLY A 1 109 ? 13.123 -13.794 -22.922 1.00 91.56 109 GLY A N 1
ATOM 861 C CA . GLY A 1 109 ? 14.077 -14.396 -21.986 1.00 91.56 109 GLY A CA 1
ATOM 862 C C . GLY A 1 109 ? 14.254 -13.596 -20.687 1.00 91.56 109 GLY A C 1
ATOM 863 O O . GLY A 1 109 ? 14.391 -14.181 -19.609 1.00 91.56 109 GLY A O 1
ATOM 864 N N . PHE A 1 110 ? 14.215 -12.261 -20.756 1.00 88.62 110 PHE A N 1
ATOM 865 C CA . PHE A 1 110 ? 14.222 -11.400 -19.571 1.00 88.62 110 PHE A CA 1
ATOM 866 C C . PHE A 1 110 ? 12.959 -11.598 -18.723 1.00 88.62 110 PHE A C 1
ATOM 868 O O . PHE A 1 110 ? 13.069 -11.803 -17.513 1.00 88.62 110 PHE A O 1
ATOM 875 N N . ILE A 1 111 ? 11.774 -11.594 -19.341 1.00 91.88 111 ILE A N 1
ATOM 876 C CA . ILE A 1 111 ? 10.499 -11.817 -18.646 1.00 91.88 111 ILE A CA 1
ATOM 877 C C . ILE A 1 111 ? 10.486 -13.187 -17.968 1.00 91.88 111 ILE A C 1
ATOM 879 O O . ILE A 1 111 ? 10.102 -13.294 -16.802 1.00 91.88 111 ILE A O 1
ATOM 883 N N . GLU A 1 112 ? 10.978 -14.222 -18.646 1.00 90.69 112 GLU A N 1
ATOM 884 C CA . GLU A 1 112 ? 11.090 -15.558 -18.070 1.00 90.69 112 GLU A CA 1
ATOM 885 C C . GLU A 1 112 ? 12.047 -15.582 -16.863 1.00 90.69 112 GLU A C 1
ATOM 887 O O . GLU A 1 112 ? 11.734 -16.153 -15.814 1.00 90.69 112 GLU A O 1
ATOM 892 N N . ALA A 1 113 ? 13.204 -14.917 -16.965 1.00 88.31 113 ALA A N 1
ATOM 893 C CA . ALA A 1 113 ? 14.158 -14.809 -15.864 1.00 88.31 113 ALA A CA 1
ATOM 894 C C . ALA A 1 113 ? 13.568 -14.076 -14.648 1.00 88.31 113 ALA A C 1
ATOM 896 O O . ALA A 1 113 ? 13.737 -14.539 -13.514 1.00 88.31 113 ALA A O 1
ATOM 897 N N . VAL A 1 114 ? 12.834 -12.982 -14.874 1.00 86.31 114 VAL A N 1
ATOM 898 C CA . VAL A 1 114 ? 12.112 -12.248 -13.824 1.00 86.31 114 VAL A CA 1
ATOM 899 C C . VAL A 1 114 ? 11.032 -13.128 -13.197 1.00 86.31 114 VAL A C 1
ATOM 901 O O . VAL A 1 114 ? 10.975 -13.234 -11.972 1.00 86.31 114 VAL A O 1
ATOM 904 N N . GLY A 1 115 ? 10.227 -13.816 -14.009 1.00 85.12 115 GLY A N 1
ATOM 905 C CA . GLY A 1 115 ? 9.183 -14.726 -13.537 1.00 85.12 115 GLY A CA 1
ATOM 906 C C . GLY A 1 115 ? 9.738 -15.833 -12.638 1.00 85.12 115 GLY A C 1
ATOM 907 O O . GLY A 1 115 ? 9.254 -16.029 -11.521 1.00 85.12 115 GLY A O 1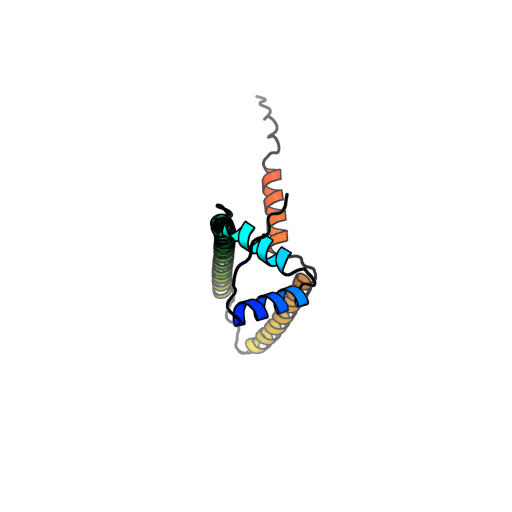
ATOM 908 N N . ARG A 1 116 ? 10.827 -16.494 -13.060 1.00 87.88 116 ARG A N 1
ATOM 909 C CA . ARG A 1 116 ? 11.526 -17.503 -12.240 1.00 87.88 116 ARG A CA 1
ATOM 910 C C . ARG A 1 116 ? 12.034 -16.930 -10.922 1.00 87.88 116 ARG A C 1
ATOM 912 O O . ARG A 1 116 ? 12.018 -17.620 -9.905 1.00 87.88 116 ARG A O 1
ATOM 919 N N . ARG A 1 117 ? 12.520 -15.691 -10.929 1.00 81.94 117 ARG A N 1
ATOM 920 C CA . ARG A 1 117 ? 13.047 -15.032 -9.732 1.00 81.94 117 ARG A CA 1
ATOM 921 C C . ARG A 1 117 ? 11.943 -14.692 -8.734 1.00 81.94 117 ARG A C 1
ATOM 923 O O . ARG A 1 117 ? 12.080 -15.030 -7.561 1.00 81.94 117 ARG A O 1
ATOM 930 N N . LEU A 1 118 ? 10.835 -14.121 -9.207 1.00 82.56 118 LEU A N 1
ATOM 931 C CA . LEU A 1 118 ? 9.658 -13.834 -8.383 1.00 82.56 118 LEU A CA 1
ATOM 932 C C . LEU A 1 118 ? 9.080 -15.111 -7.760 1.00 82.56 118 LEU A C 1
ATOM 934 O O . LEU A 1 118 ? 8.802 -15.131 -6.564 1.00 82.56 118 LEU A O 1
ATOM 938 N N . ALA A 1 119 ? 8.992 -16.201 -8.529 1.00 86.00 119 ALA A N 1
ATOM 939 C CA . ALA A 1 119 ? 8.528 -17.496 -8.027 1.00 86.00 119 ALA A CA 1
ATOM 940 C C . ALA A 1 119 ? 9.417 -18.079 -6.908 1.00 86.00 119 ALA A C 1
ATOM 942 O O . ALA A 1 119 ? 8.939 -18.838 -6.070 1.00 86.00 119 ALA A O 1
ATOM 943 N N . ARG A 1 120 ? 10.708 -17.717 -6.866 1.00 84.25 120 ARG A N 1
ATOM 944 C CA . ARG A 1 120 ? 11.660 -18.134 -5.819 1.00 84.25 120 ARG A CA 1
ATOM 945 C C . ARG A 1 120 ? 11.614 -17.253 -4.565 1.00 84.25 120 ARG A C 1
ATOM 947 O O . ARG A 1 120 ? 12.345 -17.535 -3.620 1.00 84.25 120 ARG A O 1
ATOM 954 N N . GLY A 1 121 ? 10.819 -16.180 -4.562 1.00 76.81 121 GLY A N 1
ATOM 955 C CA . GLY A 1 121 ? 10.678 -15.260 -3.429 1.00 76.81 121 GLY A CA 1
ATOM 956 C C . GLY A 1 121 ? 11.910 -14.399 -3.126 1.00 76.81 121 GLY A C 1
ATOM 957 O O . GLY A 1 121 ? 11.907 -13.695 -2.124 1.00 76.81 121 GLY A O 1
ATOM 958 N N . LYS A 1 122 ? 12.953 -14.437 -3.967 1.00 72.75 122 LYS A N 1
ATOM 959 C CA . LYS A 1 122 ? 14.142 -13.581 -3.832 1.00 72.75 122 LYS A CA 1
ATOM 960 C C . LYS A 1 122 ? 13.920 -12.281 -4.589 1.00 72.75 122 LYS A C 1
ATOM 962 O O . LYS A 1 122 ? 13.716 -12.303 -5.804 1.00 72.75 122 LYS A O 1
ATOM 967 N N . THR A 1 123 ? 13.973 -11.154 -3.891 1.00 77.94 123 THR A N 1
ATOM 968 C CA . THR A 1 123 ? 13.812 -9.834 -4.504 1.00 77.94 123 THR A CA 1
ATOM 969 C C . THR A 1 123 ? 15.160 -9.151 -4.723 1.00 77.94 123 THR A C 1
ATOM 971 O O . THR A 1 123 ? 16.165 -9.488 -4.106 1.00 77.94 123 THR A O 1
ATOM 974 N N . LEU A 1 124 ? 15.196 -8.161 -5.622 1.00 71.19 124 LEU A N 1
ATOM 975 C CA . LEU A 1 124 ? 16.388 -7.319 -5.817 1.00 71.19 124 LEU A CA 1
ATOM 976 C C . LEU A 1 124 ? 16.763 -6.579 -4.533 1.00 71.19 124 LEU A C 1
ATOM 978 O O . LEU A 1 124 ? 17.937 -6.400 -4.237 1.00 71.19 124 LEU A O 1
ATOM 982 N N . ASP A 1 125 ? 15.751 -6.229 -3.750 1.00 69.44 125 ASP A N 1
ATOM 983 C CA . ASP A 1 125 ? 15.893 -5.564 -2.464 1.00 69.44 125 ASP A CA 1
ATOM 984 C C . ASP A 1 125 ? 16.604 -6.448 -1.424 1.00 69.44 125 ASP A C 1
ATOM 986 O O . ASP A 1 125 ? 17.330 -5.928 -0.580 1.00 69.44 125 ASP A O 1
ATOM 990 N N . ASP A 1 126 ? 16.438 -7.774 -1.493 1.00 72.12 126 ASP A N 1
ATOM 991 C CA . ASP A 1 126 ? 17.106 -8.710 -0.579 1.00 72.12 126 ASP A CA 1
ATOM 992 C C . ASP A 1 126 ? 18.607 -8.816 -0.875 1.00 72.12 126 ASP A C 1
ATOM 994 O O . ASP A 1 126 ? 19.419 -8.820 0.046 1.00 72.12 126 ASP A O 1
ATOM 998 N N . GLU A 1 127 ? 18.987 -8.849 -2.155 1.00 64.56 127 GLU A N 1
ATOM 999 C CA . GLU A 1 127 ? 20.391 -8.890 -2.592 1.00 64.56 127 GLU A CA 1
ATOM 1000 C C . GLU A 1 127 ? 21.110 -7.568 -2.290 1.00 64.56 127 GLU A C 1
ATOM 1002 O O . GLU A 1 127 ? 22.174 -7.573 -1.677 1.00 64.56 127 GLU A O 1
ATOM 1007 N N . MET A 1 128 ? 20.485 -6.424 -2.594 1.00 66.94 128 MET A N 1
ATOM 1008 C CA . MET A 1 128 ? 21.070 -5.110 -2.294 1.00 66.94 128 MET A CA 1
ATOM 1009 C C . MET A 1 128 ? 21.298 -4.889 -0.792 1.00 66.94 128 MET A C 1
ATOM 1011 O O . MET A 1 128 ? 22.291 -4.279 -0.401 1.00 66.94 128 MET A O 1
ATOM 1015 N N . ARG A 1 129 ? 20.403 -5.384 0.074 1.00 64.25 129 ARG A N 1
ATOM 1016 C CA . ARG A 1 129 ? 20.598 -5.315 1.533 1.00 64.25 129 ARG A CA 1
ATOM 1017 C C . ARG A 1 129 ? 21.787 -6.142 2.008 1.00 64.25 129 ARG A C 1
ATOM 1019 O O . ARG A 1 129 ? 22.482 -5.719 2.930 1.00 64.25 129 ARG A O 1
ATOM 1026 N N . LEU A 1 130 ? 21.997 -7.312 1.409 1.00 62.19 130 LEU A N 1
ATOM 1027 C CA . LEU A 1 130 ? 23.124 -8.182 1.737 1.00 62.19 130 LEU A CA 1
ATOM 1028 C C . LEU A 1 130 ? 24.452 -7.540 1.314 1.00 62.19 130 LEU A C 1
ATOM 1030 O O . LEU A 1 130 ? 25.396 -7.563 2.100 1.00 62.19 130 LEU A O 1
ATOM 1034 N N . ASP A 1 131 ? 24.496 -6.896 0.147 1.00 59.31 131 ASP A N 1
ATOM 1035 C CA . ASP A 1 131 ? 25.707 -6.236 -0.356 1.00 59.31 131 ASP A CA 1
ATOM 1036 C C . ASP A 1 131 ? 26.066 -4.969 0.443 1.00 59.31 131 ASP A C 1
ATOM 1038 O O . ASP A 1 131 ? 27.234 -4.758 0.776 1.00 59.31 131 ASP A O 1
ATOM 1042 N N . VAL A 1 132 ? 25.077 -4.162 0.854 1.00 58.53 132 VAL A N 1
ATOM 1043 C CA . VAL A 1 132 ? 25.318 -2.986 1.717 1.00 58.53 132 VAL A CA 1
ATOM 1044 C C . VAL A 1 132 ? 25.843 -3.402 3.102 1.00 58.53 132 VAL A C 1
ATOM 1046 O O . VAL A 1 132 ? 26.791 -2.801 3.602 1.00 58.53 132 VAL A O 1
ATOM 1049 N N . GLY A 1 133 ? 25.321 -4.486 3.692 1.00 53.34 133 GLY A N 1
ATOM 1050 C CA . GLY A 1 133 ? 25.798 -5.011 4.984 1.00 53.34 133 GLY A CA 1
ATOM 1051 C C . GLY A 1 133 ? 27.162 -5.725 4.943 1.00 53.34 133 GLY A C 1
ATOM 1052 O O . GLY A 1 133 ? 27.718 -6.071 5.992 1.00 53.34 133 GLY A O 1
ATOM 1053 N N . LEU A 1 134 ? 27.701 -5.984 3.747 1.00 55.41 134 LEU A N 1
ATOM 1054 C CA . LEU A 1 134 ? 29.065 -6.482 3.539 1.00 55.41 134 LEU A CA 1
ATOM 1055 C C . LEU A 1 134 ? 30.061 -5.335 3.309 1.00 55.41 134 LEU A C 1
ATOM 1057 O O . LEU A 1 134 ? 31.216 -5.462 3.713 1.00 55.41 134 LEU A O 1
ATOM 1061 N N . GLY A 1 135 ? 29.609 -4.206 2.752 1.00 50.91 135 GLY A N 1
ATOM 1062 C CA . GLY A 1 135 ? 30.403 -2.980 2.626 1.00 50.91 135 GLY A CA 1
ATOM 1063 C C . GLY A 1 135 ? 30.742 -2.329 3.972 1.00 50.91 135 GLY A C 1
ATOM 1064 O O . GLY A 1 135 ? 31.865 -1.871 4.155 1.00 50.91 135 GLY A O 1
ATOM 1065 N N . GLU A 1 136 ? 29.825 -2.366 4.946 1.00 53.81 136 GLU A N 1
ATOM 1066 C CA . GLU A 1 136 ? 30.061 -1.785 6.282 1.00 53.81 136 GLU A CA 1
ATOM 1067 C C . GLU A 1 136 ? 31.003 -2.638 7.152 1.00 53.81 136 GLU A C 1
ATOM 1069 O O . GLU A 1 136 ? 31.812 -2.103 7.903 1.00 53.81 136 GLU A O 1
ATOM 1074 N N . ARG A 1 137 ? 30.991 -3.972 7.006 1.00 50.50 137 ARG A N 1
ATOM 1075 C CA . ARG A 1 137 ? 31.894 -4.868 7.762 1.00 50.50 137 ARG A CA 1
ATOM 1076 C C . ARG A 1 137 ? 33.338 -4.882 7.254 1.00 50.50 137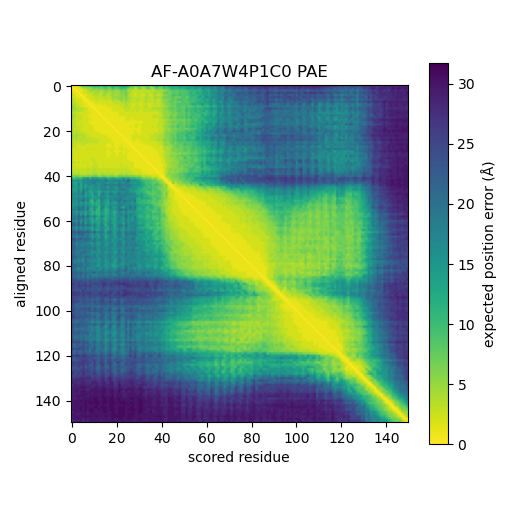 ARG A C 1
ATOM 1078 O O . ARG A 1 137 ? 34.217 -5.365 7.962 1.00 50.50 137 ARG A O 1
ATOM 1085 N N . GLY A 1 138 ? 33.590 -4.375 6.048 1.00 50.84 138 GLY A N 1
ATOM 1086 C CA . GLY A 1 138 ? 34.932 -4.277 5.468 1.00 50.84 138 GLY A CA 1
ATOM 1087 C C . GLY A 1 138 ? 35.715 -3.030 5.890 1.00 50.84 138 GLY A C 1
ATOM 1088 O O . GLY A 1 138 ? 36.908 -2.955 5.607 1.00 50.84 138 GLY A O 1
ATOM 1089 N N . GLN A 1 139 ? 35.070 -2.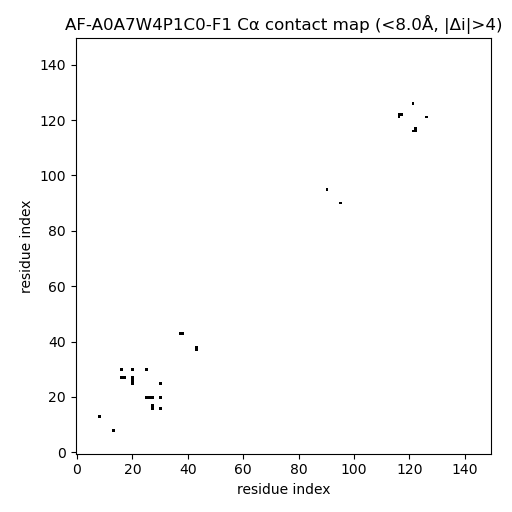064 6.555 1.00 50.69 139 GLN A N 1
ATOM 1090 C CA . GLN A 1 139 ? 35.673 -0.767 6.882 1.00 50.69 139 GLN A CA 1
ATOM 1091 C C . GLN A 1 139 ? 36.229 -0.680 8.319 1.00 50.69 139 GLN A C 1
ATOM 1093 O O . GLN A 1 139 ? 36.992 0.234 8.613 1.00 50.69 139 GLN A O 1
ATOM 1098 N N . ASP A 1 140 ? 35.946 -1.684 9.159 1.00 52.53 140 ASP A N 1
ATOM 1099 C CA . ASP A 1 140 ? 36.427 -1.804 10.549 1.00 52.53 140 ASP A CA 1
ATOM 1100 C C . ASP A 1 140 ? 37.651 -2.732 10.712 1.00 52.53 140 ASP A C 1
ATOM 1102 O O . ASP A 1 140 ? 38.032 -3.097 11.827 1.00 52.53 140 ASP A O 1
ATOM 1106 N N . ALA A 1 141 ? 38.304 -3.137 9.617 1.00 57.72 141 ALA A N 1
ATOM 1107 C CA . ALA A 1 141 ? 39.568 -3.862 9.718 1.00 57.72 141 ALA A CA 1
ATOM 1108 C C . ALA A 1 141 ? 40.670 -2.907 10.234 1.00 57.72 141 ALA A C 1
ATOM 1110 O O . ALA A 1 141 ? 40.908 -1.873 9.603 1.00 57.72 141 ALA A O 1
ATOM 1111 N N . PRO A 1 142 ? 41.365 -3.218 11.349 1.00 55.00 142 PRO A N 1
ATOM 1112 C CA . PRO A 1 142 ? 42.391 -2.338 11.893 1.00 55.00 142 PRO A CA 1
ATOM 1113 C C . PRO A 1 142 ? 43.504 -2.116 10.867 1.00 55.00 142 PRO A C 1
ATOM 1115 O O . PRO A 1 142 ? 44.085 -3.072 10.350 1.00 55.00 142 PRO A O 1
ATOM 1118 N N . HIS A 1 143 ? 43.816 -0.849 10.592 1.00 56.91 143 HIS A N 1
ATOM 1119 C CA . HIS A 1 143 ? 44.988 -0.468 9.814 1.00 56.91 143 HIS A CA 1
ATOM 1120 C C . HIS A 1 143 ? 46.246 -1.016 10.517 1.00 56.91 143 HIS A C 1
ATOM 1122 O O . HIS A 1 143 ? 46.438 -0.722 11.702 1.00 56.91 143 HIS A O 1
ATOM 1128 N N . PRO A 1 144 ? 47.094 -1.828 9.855 1.00 62.41 144 PRO A N 1
ATOM 1129 C CA . PRO A 1 144 ? 48.329 -2.285 10.475 1.00 62.41 144 PRO A CA 1
ATOM 1130 C C . PRO A 1 144 ? 49.234 -1.070 10.724 1.00 62.41 144 PRO A C 1
ATOM 1132 O O . PRO A 1 144 ? 49.306 -0.186 9.865 1.00 62.41 144 PRO A O 1
ATOM 1135 N N . PRO A 1 145 ? 49.915 -0.985 11.881 1.00 53.84 145 PRO A N 1
ATOM 1136 C CA . PRO A 1 145 ? 50.769 0.153 12.176 1.00 53.84 145 PRO A CA 1
ATOM 1137 C C . PRO A 1 145 ? 51.898 0.209 11.145 1.00 53.84 145 PRO A C 1
ATOM 1139 O O . PRO A 1 145 ? 52.621 -0.766 10.936 1.00 53.84 145 PRO A O 1
ATOM 1142 N N . GLY A 1 146 ? 52.017 1.360 10.484 1.00 49.81 146 GLY A N 1
ATOM 1143 C CA . GLY A 1 146 ? 53.117 1.646 9.578 1.00 49.81 146 GLY A CA 1
ATOM 1144 C C . GLY A 1 146 ? 54.443 1.524 10.320 1.00 49.81 146 GLY A C 1
ATOM 1145 O O . GLY A 1 146 ? 54.688 2.240 11.291 1.00 49.81 146 GLY A O 1
ATOM 1146 N N . ASN A 1 147 ? 55.300 0.618 9.858 1.00 47.03 147 ASN A N 1
ATOM 1147 C CA . ASN A 1 147 ? 56.693 0.595 10.274 1.00 47.03 147 ASN A CA 1
ATOM 1148 C C . ASN A 1 147 ? 57.380 1.840 9.706 1.00 47.03 147 ASN A C 1
ATOM 1150 O O . ASN A 1 147 ? 57.652 1.915 8.509 1.00 47.03 147 ASN A O 1
ATOM 1154 N N . LEU A 1 148 ? 57.678 2.801 10.582 1.00 53.06 148 LEU A N 1
ATOM 1155 C CA . LEU A 1 148 ? 58.798 3.706 10.369 1.00 53.06 148 LEU A CA 1
ATOM 1156 C C . LEU A 1 148 ? 60.084 2.899 10.540 1.00 53.06 148 LEU A C 1
ATOM 1158 O O . LEU A 1 148 ? 60.388 2.468 11.651 1.00 53.06 148 LEU A O 1
ATOM 1162 N N . VAL A 1 149 ? 60.862 2.761 9.472 1.00 48.50 149 VAL A N 1
ATOM 1163 C CA . VAL A 1 149 ? 62.314 2.641 9.589 1.00 48.50 149 VAL A CA 1
ATOM 1164 C C . VAL A 1 149 ? 62.944 3.567 8.550 1.00 48.50 149 VAL A C 1
ATOM 1166 O O . VAL A 1 149 ? 62.579 3.535 7.378 1.00 48.50 149 VAL A O 1
ATOM 1169 N N . THR A 1 150 ? 63.805 4.419 9.105 1.00 54.97 150 THR A N 1
ATOM 1170 C CA . THR A 1 150 ? 64.845 5.314 8.566 1.00 54.97 150 THR A CA 1
ATOM 1171 C C . THR A 1 150 ? 65.312 5.109 7.136 1.00 54.97 150 THR A C 1
ATOM 1173 O O . THR A 1 150 ? 65.635 3.949 6.794 1.00 54.97 150 THR A O 1
#

Organism: NCBI:txid1017181

pLDDT: mean 83.48, std 14.1, range [47.03, 97.88]

Secondary structure (DSSP, 8-state):
----------HHHHHHHHHHHHHHTS-HHHHHHHHHHHHS-TTHHHHHHHHHHHHHHHHHHHHHHHHHHHHHHHHHHHHHHHHHHHH-PPPPHHHHHHHHHHHHHHHHHHHHHHHHHHHTT--HHHHHHHHHHHHTTTS-SPPPPP----

Radius of gyration: 33.27 Å; Cα contacts (8 Å, |Δi|>4): 16; chains: 1; bounding box: 104×27×88 Å

Solvent-accessible surface area (backbone atoms only — not comparable to full-atom values): 9023 Å² total; per-residue (Å²): 141,89,80,93,80,91,80,90,70,58,71,69,58,50,50,53,45,50,53,52,21,60,77,68,73,45,61,56,66,57,54,52,51,52,50,49,54,48,70,71,35,90,55,47,67,58,51,52,52,52,52,49,51,55,50,50,53,54,49,51,57,51,47,54,55,48,52,54,52,50,52,54,51,51,52,51,50,52,53,50,52,51,51,49,68,74,69,55,78,88,72,58,77,88,51,44,64,61,51,51,54,53,49,51,56,53,48,54,53,48,51,51,52,50,50,58,34,57,76,67,72,59,50,72,69,58,53,55,52,53,53,55,62,51,58,62,66,64,70,73,63,79,79,76,81,79,81,86,75,135

Mean predicted aligned error: 14.7 Å

Foldseek 3Di:
DDDDDDDDDDPVVVVVLVVVCVVVVHDSVVVVVVVVCLVPDPCNVVVVVVVVVVVVVVVVVVVVVVVVVVVVVVVVVVVVVVCCVVPDDDDDPVCVVVVVVVVVVVVVVVVVVVVVCVVVVDDPVNVVVVVVVVVVVVVPDDDDDDDDDD

Sequence (150 aa):
MRIKHTIRLPADLSVRLADYAARKKVPQALIVETALASFLSPDGPERLEAALARRLDRMTRQLERMERRVTISNESIAVFVRFWLTSTPPLPDAALAAAQSKGRERYDGFIEAVGRRLARGKTLDDEMRLDVGLGERGQDAPHPPGNLVT